Protein AF-A0A806JGP1-F1 (afdb_monomer_lite)

Organism: NCBI:txid1322346

Secondary structure (DSSP, 8-state):
-BSSHHHHHT-SS---BPPHHHHHHH-GGGGTT-TTS-SEEEEE--TT--SS-HHHHHHHHHHHHHTT-EEEEE--TT--S--SS-HHHHHHHHHHHH-

pLDDT: mean 96.77, std 3.33, range [73.62, 98.75]

Structure (mmCIF, N/CA/C/O backbone):
data_AF-A0A806JGP1-F1
#
_entry.id   AF-A0A806JGP1-F1
#
loop_
_atom_site.group_PDB
_atom_site.id
_atom_site.type_symbol
_atom_site.label_atom_id
_atom_site.label_alt_id
_atom_site.label_comp_id
_atom_site.label_asym_id
_atom_site.label_entity_id
_atom_site.label_seq_id
_atom_site.pdbx_PDB_ins_code
_atom_site.Cartn_x
_atom_site.Cartn_y
_atom_site.Cartn_z
_atom_site.occupancy
_atom_site.B_iso_or_equiv
_atom_site.auth_seq_id
_atom_site.auth_comp_id
_atom_site.auth_asym_id
_atom_site.auth_atom_id
_atom_site.pdbx_PDB_model_num
ATOM 1 N N . MET A 1 1 ? 9.977 9.811 -21.554 1.00 84.50 1 MET A N 1
ATOM 2 C CA . MET A 1 1 ? 10.369 10.378 -20.246 1.00 84.50 1 MET A CA 1
ATOM 3 C C . MET A 1 1 ? 10.538 9.216 -19.288 1.00 84.50 1 MET A C 1
ATOM 5 O O . MET A 1 1 ? 9.695 8.328 -19.320 1.00 84.50 1 MET A O 1
ATOM 9 N N . SER A 1 2 ? 11.604 9.199 -18.497 1.00 93.88 2 SER A N 1
ATOM 10 C CA . SER A 1 2 ? 11.902 8.136 -17.525 1.00 93.88 2 SER A CA 1
ATOM 11 C C . SER A 1 2 ? 11.764 8.679 -16.104 1.00 93.88 2 SER A C 1
ATOM 13 O O . SER A 1 2 ? 12.048 9.849 -15.877 1.00 93.88 2 SER A O 1
ATOM 15 N N . TYR A 1 3 ? 11.343 7.849 -15.150 1.00 94.12 3 TYR A N 1
ATOM 16 C CA . TYR A 1 3 ? 11.235 8.210 -13.723 1.00 94.12 3 TYR A CA 1
ATOM 17 C C . TYR A 1 3 ? 12.254 7.473 -12.835 1.00 94.12 3 TYR A C 1
ATOM 19 O O . TYR A 1 3 ? 12.319 7.702 -11.632 1.00 94.12 3 TYR A O 1
ATOM 27 N N . GLY A 1 4 ? 13.061 6.584 -13.424 1.00 93.88 4 GLY A N 1
ATOM 28 C CA . GLY A 1 4 ? 14.159 5.888 -12.759 1.00 93.88 4 GLY A CA 1
ATOM 29 C C . GLY A 1 4 ? 15.449 6.025 -13.560 1.00 93.88 4 GLY A C 1
ATOM 30 O O . GLY A 1 4 ? 15.429 5.942 -14.790 1.00 93.88 4 GLY A O 1
ATOM 31 N N . ILE A 1 5 ? 16.570 6.211 -12.857 1.00 95.00 5 ILE A N 1
ATOM 32 C CA . ILE A 1 5 ? 17.897 6.431 -13.460 1.00 95.00 5 ILE A CA 1
ATOM 33 C C . ILE A 1 5 ? 18.284 5.257 -14.363 1.00 95.00 5 ILE A C 1
ATOM 35 O O . ILE A 1 5 ? 18.661 5.472 -15.508 1.00 95.00 5 ILE A O 1
ATOM 39 N N . TYR A 1 6 ? 18.054 4.024 -13.906 1.00 96.06 6 TYR A N 1
ATOM 40 C CA . TYR A 1 6 ? 18.342 2.820 -14.687 1.00 96.06 6 TYR A CA 1
ATOM 41 C C . TYR A 1 6 ? 17.651 2.810 -16.062 1.00 96.06 6 TYR A C 1
ATOM 43 O O . TYR A 1 6 ? 18.264 2.478 -17.075 1.00 96.06 6 TYR A O 1
ATOM 51 N N . ALA A 1 7 ? 16.371 3.193 -16.112 1.00 94.94 7 ALA A N 1
ATOM 52 C CA . ALA A 1 7 ? 15.615 3.242 -17.361 1.00 94.94 7 ALA A CA 1
ATOM 53 C C . ALA A 1 7 ? 16.044 4.417 -18.253 1.00 94.94 7 ALA A C 1
ATOM 55 O O . ALA A 1 7 ? 15.987 4.306 -19.473 1.00 94.94 7 ALA A O 1
ATOM 56 N N . LEU A 1 8 ? 16.471 5.542 -17.667 1.00 95.25 8 LEU A N 1
ATOM 57 C CA . LEU A 1 8 ? 17.020 6.669 -18.422 1.00 95.25 8 LEU A CA 1
ATOM 58 C C . LEU A 1 8 ? 18.346 6.296 -19.096 1.00 95.25 8 LEU A C 1
ATOM 60 O O . LEU A 1 8 ? 18.489 6.500 -20.297 1.00 95.25 8 LEU A O 1
ATOM 64 N N . GLU A 1 9 ? 19.278 5.712 -18.341 1.00 95.62 9 GLU A N 1
ATOM 65 C CA . GLU A 1 9 ? 20.605 5.306 -18.829 1.00 95.62 9 GLU A CA 1
ATOM 66 C C . GLU A 1 9 ? 20.533 4.259 -19.946 1.00 95.62 9 GLU A C 1
ATOM 68 O O . GLU A 1 9 ? 21.416 4.197 -20.798 1.00 95.62 9 GLU A O 1
ATOM 73 N N . ARG A 1 10 ? 19.474 3.440 -19.958 1.00 95.62 10 ARG A N 1
ATOM 74 C CA . ARG A 1 10 ? 19.261 2.364 -20.939 1.00 95.62 10 ARG A CA 1
ATOM 75 C C . ARG A 1 10 ? 18.156 2.659 -21.952 1.00 95.62 10 ARG A C 1
ATOM 77 O O . ARG A 1 10 ? 17.716 1.751 -22.655 1.00 95.62 10 ARG A O 1
ATOM 84 N N . SER A 1 11 ? 17.684 3.902 -22.022 1.00 94.69 11 SER A N 1
ATOM 85 C CA . SER A 1 11 ? 16.601 4.272 -22.931 1.00 94.69 11 SER A CA 1
ATOM 86 C C . SER A 1 11 ? 1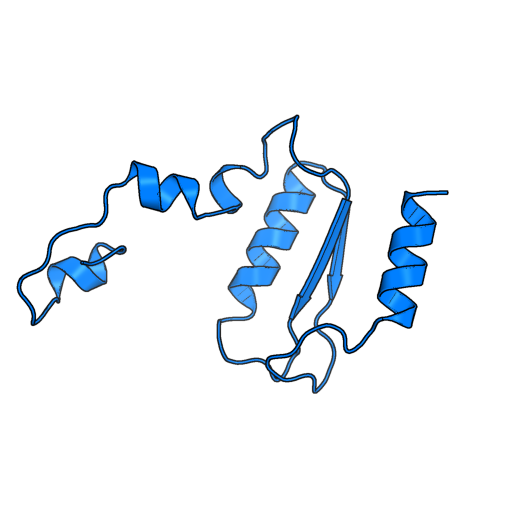7.033 4.113 -24.390 1.00 94.69 11 SER A C 1
ATOM 88 O O . SER A 1 11 ? 18.036 4.677 -24.820 1.00 94.69 11 SER A O 1
ATOM 90 N N . THR A 1 12 ? 16.235 3.397 -25.182 1.00 95.19 12 THR A N 1
ATOM 91 C CA . THR A 1 12 ? 16.400 3.304 -26.644 1.00 95.19 12 THR A CA 1
ATOM 92 C C . THR A 1 12 ? 15.721 4.458 -27.389 1.00 95.19 12 THR A C 1
ATOM 94 O O . THR A 1 12 ? 15.918 4.627 -28.590 1.00 95.19 12 THR A O 1
ATOM 97 N N . ALA A 1 13 ? 14.936 5.276 -26.682 1.00 93.62 13 ALA A N 1
ATOM 98 C CA . ALA A 1 13 ? 14.274 6.464 -27.206 1.00 93.62 13 ALA A CA 1
ATOM 99 C C . ALA A 1 13 ? 14.925 7.750 -26.673 1.00 93.62 13 ALA A C 1
ATOM 101 O O . ALA A 1 13 ? 15.455 7.786 -25.559 1.00 93.62 13 ALA A O 1
ATOM 102 N N . LYS A 1 14 ? 14.827 8.843 -27.441 1.00 86.19 14 LYS A N 1
ATOM 103 C CA . LYS A 1 14 ? 15.235 10.179 -26.981 1.00 86.19 14 LYS A CA 1
ATOM 104 C C . LYS A 1 14 ? 14.200 10.711 -25.988 1.00 86.19 14 LYS A C 1
ATOM 106 O O . LYS A 1 14 ? 13.124 11.151 -26.382 1.00 86.19 14 LYS A O 1
ATOM 111 N N . GLY A 1 15 ? 14.521 10.657 -24.700 1.00 88.56 15 GLY A N 1
ATOM 112 C CA . GLY A 1 15 ? 13.680 11.174 -23.623 1.00 88.56 15 GLY A CA 1
ATOM 113 C C . GLY A 1 15 ? 14.511 11.640 -22.431 1.00 88.56 15 GLY A C 1
ATOM 114 O O . GLY A 1 15 ? 15.643 11.204 -22.257 1.00 88.56 15 GLY A O 1
ATOM 115 N N . GLY A 1 16 ? 13.945 12.541 -21.626 1.00 94.81 16 GLY A N 1
ATOM 116 C CA . GLY A 1 16 ? 14.572 13.048 -20.402 1.00 94.81 16 GLY A CA 1
ATOM 117 C C . GLY A 1 16 ? 14.050 12.387 -19.125 1.00 94.81 16 GLY A C 1
ATOM 118 O O . GLY A 1 16 ? 13.111 11.581 -19.161 1.00 94.81 16 GLY A O 1
ATOM 119 N N . MET A 1 17 ? 14.657 12.762 -17.997 1.00 96.38 17 MET A N 1
ATOM 120 C CA . MET A 1 17 ? 14.158 12.452 -16.656 1.00 96.38 17 MET A CA 1
ATOM 121 C C . MET A 1 17 ? 12.914 13.295 -16.354 1.00 96.38 17 MET A C 1
ATOM 123 O O . MET A 1 17 ? 12.876 14.480 -16.682 1.00 96.38 17 MET A O 1
ATOM 127 N N . VAL A 1 18 ? 11.909 12.695 -15.718 1.00 96.50 18 VAL A N 1
ATOM 128 C CA . VAL A 1 18 ? 10.791 13.440 -15.123 1.00 96.50 18 VAL A CA 1
ATOM 129 C C . VAL A 1 18 ? 11.330 14.347 -14.013 1.00 96.50 18 VAL A C 1
ATOM 131 O O . VAL A 1 18 ? 12.238 13.961 -13.281 1.00 96.50 18 VAL A O 1
ATOM 134 N N . ASP A 1 19 ? 10.761 15.542 -13.863 1.00 96.75 19 ASP A N 1
ATOM 135 C CA . ASP A 1 19 ? 11.124 16.451 -12.777 1.00 96.75 19 ASP A CA 1
ATOM 136 C C . ASP A 1 19 ? 11.043 15.750 -11.401 1.00 96.75 19 ASP A C 1
ATOM 138 O O . ASP A 1 19 ? 10.048 15.099 -11.063 1.00 96.75 19 ASP A O 1
ATOM 142 N N . ALA A 1 20 ? 12.104 15.878 -10.600 1.00 96.19 20 ALA A N 1
ATOM 143 C CA . ALA A 1 20 ? 12.218 15.200 -9.312 1.00 96.19 20 ALA A CA 1
ATOM 144 C C . ALA A 1 20 ? 11.132 15.627 -8.308 1.00 96.19 20 ALA A C 1
ATOM 146 O O . ALA A 1 20 ? 10.716 14.823 -7.471 1.00 96.19 20 ALA A O 1
ATOM 147 N N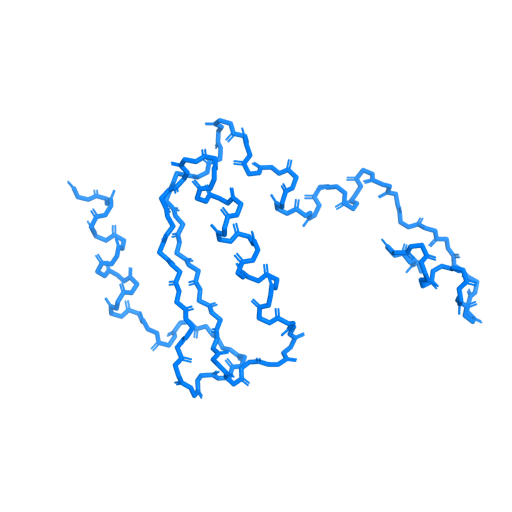 . HIS A 1 21 ? 10.639 16.865 -8.396 1.00 97.56 21 HIS A N 1
ATOM 148 C CA . HIS A 1 21 ? 9.515 17.345 -7.601 1.00 97.56 21 HIS A CA 1
ATOM 149 C C . HIS A 1 21 ? 8.236 16.567 -7.929 1.00 97.56 21 HIS A C 1
ATOM 151 O O . HIS A 1 21 ? 7.530 16.156 -7.010 1.00 97.56 21 HIS A O 1
ATOM 157 N N . ILE A 1 22 ? 7.974 16.280 -9.209 1.00 97.38 22 ILE A N 1
ATOM 158 C CA . ILE A 1 22 ? 6.813 15.481 -9.634 1.00 97.38 22 ILE A CA 1
ATOM 159 C C . ILE A 1 22 ? 6.925 14.045 -9.111 1.00 97.38 22 ILE A C 1
ATOM 161 O O . ILE A 1 22 ? 5.977 13.542 -8.509 1.00 97.38 22 ILE A O 1
ATOM 165 N N . ILE A 1 23 ? 8.091 13.404 -9.261 1.00 96.62 23 ILE A N 1
ATOM 166 C CA . ILE A 1 23 ? 8.326 12.045 -8.734 1.00 96.62 23 ILE A CA 1
ATOM 167 C C . ILE A 1 23 ? 8.089 12.010 -7.219 1.00 96.62 23 ILE A C 1
ATOM 169 O O . ILE A 1 23 ? 7.439 11.096 -6.707 1.00 96.62 23 ILE A O 1
ATOM 173 N N . LYS A 1 24 ? 8.583 13.024 -6.497 1.00 97.12 24 LYS A N 1
ATOM 174 C CA . LYS A 1 24 ? 8.374 13.144 -5.055 1.00 97.12 24 LYS A CA 1
ATOM 175 C C . LYS A 1 24 ? 6.888 13.258 -4.714 1.00 97.12 24 LYS A C 1
ATOM 177 O O . LYS A 1 24 ? 6.434 12.503 -3.857 1.00 97.12 24 LYS A O 1
ATOM 182 N N . MET A 1 25 ? 6.156 14.147 -5.391 1.00 97.06 25 MET A N 1
ATOM 183 C CA . MET A 1 25 ? 4.725 14.392 -5.161 1.00 97.06 25 MET A CA 1
ATOM 184 C C . MET A 1 25 ? 3.856 13.152 -5.364 1.00 97.06 25 MET A C 1
ATOM 186 O O . MET A 1 25 ? 2.899 12.960 -4.621 1.00 97.06 25 MET A O 1
ATOM 190 N N . MET A 1 26 ? 4.183 12.302 -6.338 1.00 96.38 26 MET A N 1
ATOM 191 C CA . MET A 1 26 ? 3.362 11.134 -6.674 1.00 96.38 26 MET A CA 1
ATOM 192 C C . MET A 1 26 ? 3.595 9.917 -5.769 1.00 96.38 26 MET A C 1
ATOM 194 O O . MET A 1 26 ? 2.828 8.960 -5.827 1.00 96.38 26 MET A O 1
ATOM 198 N N . ASN A 1 27 ? 4.641 9.920 -4.940 1.00 97.00 27 ASN A N 1
ATOM 199 C CA . ASN A 1 27 ? 4.978 8.778 -4.098 1.00 97.00 27 ASN A CA 1
ATOM 200 C C . ASN A 1 27 ? 4.561 9.013 -2.638 1.00 97.00 27 ASN A C 1
ATOM 202 O O . ASN A 1 27 ? 5.203 9.776 -1.912 1.00 97.00 27 ASN A O 1
ATOM 206 N N . ALA A 1 28 ? 3.529 8.287 -2.192 1.00 96.25 28 ALA A N 1
ATOM 207 C CA . ALA A 1 28 ? 2.994 8.348 -0.830 1.00 96.25 28 ALA A CA 1
ATOM 208 C C . ALA A 1 28 ? 4.051 8.102 0.263 1.00 96.25 28 ALA A C 1
ATOM 210 O O . ALA A 1 28 ? 3.962 8.691 1.340 1.00 96.25 28 ALA A O 1
ATOM 211 N N . MET A 1 29 ? 5.095 7.310 -0.022 1.00 97.44 29 MET A N 1
ATOM 212 C CA . MET A 1 29 ? 6.184 7.029 0.927 1.00 97.44 29 MET A CA 1
ATOM 213 C C . MET A 1 29 ? 6.890 8.301 1.417 1.00 97.44 29 MET A C 1
ATOM 215 O O . MET A 1 29 ? 7.384 8.327 2.541 1.00 97.44 29 MET A O 1
ATOM 219 N N . ASN A 1 30 ? 6.908 9.370 0.613 1.00 97.69 30 ASN A N 1
ATOM 220 C CA . ASN A 1 30 ? 7.530 10.648 0.977 1.00 97.69 30 ASN A CA 1
ATOM 221 C C . ASN A 1 30 ? 6.735 11.456 2.012 1.00 97.69 30 ASN A C 1
ATOM 223 O O . ASN A 1 30 ? 7.238 12.465 2.505 1.00 97.69 30 ASN A O 1
ATOM 227 N N . TYR A 1 31 ? 5.497 11.056 2.307 1.00 97.44 31 TYR A N 1
ATOM 228 C CA . TYR A 1 31 ? 4.546 11.850 3.089 1.00 97.44 31 TYR A CA 1
ATOM 229 C C . TYR A 1 31 ? 3.973 11.105 4.296 1.00 97.44 31 TYR A C 1
ATOM 231 O O . TYR A 1 31 ? 3.131 11.654 5.000 1.00 97.44 31 TYR A O 1
ATOM 239 N N . VAL A 1 32 ? 4.441 9.887 4.569 1.00 97.25 32 VAL A N 1
ATOM 240 C CA . VAL A 1 32 ? 3.984 9.054 5.696 1.00 97.25 32 VAL A CA 1
ATOM 241 C C . VAL A 1 32 ? 4.155 9.735 7.062 1.00 97.25 32 VAL A C 1
ATOM 243 O O . VAL A 1 32 ? 3.330 9.539 7.944 1.00 97.25 32 VAL A O 1
ATOM 246 N N . GLU A 1 33 ? 5.169 10.591 7.219 1.00 96.31 33 GLU A N 1
ATOM 247 C CA . GLU A 1 33 ? 5.452 11.345 8.454 1.00 96.31 33 GLU A CA 1
ATOM 248 C C . GLU A 1 33 ? 4.704 12.691 8.535 1.00 96.31 33 GLU A C 1
ATOM 250 O O . GLU A 1 33 ? 4.885 13.450 9.485 1.00 96.31 33 GLU A O 1
ATOM 255 N N . ASN A 1 34 ? 3.862 13.028 7.551 1.00 96.38 34 ASN A N 1
ATOM 256 C CA . ASN A 1 34 ? 3.102 14.276 7.576 1.00 96.38 34 ASN A CA 1
ATOM 257 C C . ASN A 1 34 ? 2.076 14.250 8.731 1.00 96.38 34 ASN A C 1
ATOM 259 O O . ASN A 1 34 ? 1.162 13.421 8.708 1.00 96.38 34 ASN A O 1
ATOM 263 N N . PRO A 1 35 ? 2.137 15.187 9.697 1.00 93.62 35 PRO A N 1
ATOM 264 C CA . PRO A 1 35 ? 1.220 15.206 10.839 1.00 93.62 35 PRO A CA 1
ATOM 265 C C . PRO A 1 35 ? -0.238 15.483 10.446 1.00 93.62 35 PRO A C 1
ATOM 267 O O . PRO A 1 35 ? -1.139 15.240 11.238 1.00 93.62 35 PRO A O 1
ATOM 270 N N . LYS A 1 36 ? -0.483 15.987 9.229 1.00 95.50 36 LYS A N 1
ATOM 271 C CA . LYS A 1 36 ? -1.828 16.206 8.674 1.00 95.50 36 LYS A CA 1
ATOM 272 C C . LYS A 1 36 ? -2.334 15.037 7.817 1.00 95.50 36 LYS A C 1
ATOM 274 O O . LYS A 1 36 ? -3.420 15.142 7.255 1.00 95.50 36 LYS A O 1
ATOM 279 N N . ALA A 1 37 ? -1.547 13.974 7.639 1.00 94.69 37 ALA A N 1
ATOM 280 C CA . ALA A 1 37 ? -1.978 12.795 6.891 1.00 94.69 37 ALA A CA 1
ATOM 281 C C . ALA A 1 37 ? -2.979 11.952 7.694 1.00 94.69 37 ALA A C 1
ATOM 283 O O . ALA A 1 37 ? -3.022 12.030 8.922 1.00 94.69 37 ALA A O 1
ATOM 284 N N . ALA A 1 38 ? -3.741 11.115 6.983 1.00 96.31 38 ALA A N 1
ATOM 285 C CA . ALA A 1 38 ? -4.695 10.187 7.580 1.00 96.31 38 ALA A CA 1
ATOM 286 C C . ALA A 1 38 ? -4.049 9.336 8.686 1.00 96.31 38 ALA A C 1
ATOM 288 O O . ALA A 1 38 ? -2.896 8.910 8.563 1.00 96.31 38 ALA A O 1
ATOM 289 N N . GLU A 1 39 ? -4.803 9.104 9.759 1.00 97.12 39 GLU A N 1
ATOM 290 C CA . GLU A 1 39 ? -4.343 8.329 10.913 1.00 97.12 39 GLU A CA 1
ATOM 291 C C . GLU A 1 39 ? -4.617 6.829 10.757 1.00 97.12 39 GLU A C 1
ATOM 293 O O . GLU A 1 39 ? -3.773 6.003 11.098 1.00 97.12 39 GLU A O 1
ATOM 298 N N . HIS A 1 40 ? -5.763 6.487 10.164 1.00 98.25 40 HIS A N 1
ATOM 299 C CA . HIS A 1 40 ? -6.213 5.115 9.959 1.00 98.25 40 HIS A CA 1
ATOM 300 C C . HIS A 1 40 ? -6.080 4.720 8.486 1.00 98.25 40 HIS A C 1
ATOM 302 O O . HIS A 1 40 ? -6.540 5.439 7.597 1.00 98.25 40 HIS A O 1
ATOM 308 N N . TRP A 1 41 ? -5.469 3.566 8.231 1.00 98.50 41 TRP A N 1
ATOM 309 C CA . TRP A 1 41 ? -5.198 3.031 6.901 1.00 98.50 41 TRP A CA 1
ATOM 310 C C . TRP A 1 41 ? -5.699 1.593 6.806 1.00 98.50 41 TRP A C 1
ATOM 312 O O . TRP A 1 41 ? -5.389 0.772 7.665 1.00 98.50 41 TRP A O 1
ATOM 322 N N . ARG A 1 42 ? -6.415 1.269 5.728 1.00 98.69 42 ARG A N 1
ATOM 323 C CA . ARG A 1 42 ? -6.779 -0.104 5.365 1.00 98.69 42 ARG A CA 1
ATOM 324 C C . ARG A 1 42 ? -6.211 -0.410 3.990 1.00 98.69 42 ARG A C 1
ATOM 326 O O . ARG A 1 42 ? -6.523 0.285 3.028 1.00 98.69 42 ARG A O 1
ATOM 333 N N . ILE A 1 43 ? -5.358 -1.423 3.895 1.00 98.69 43 ILE A N 1
ATOM 334 C CA . ILE A 1 43 ? -4.641 -1.776 2.666 1.00 98.69 43 ILE A CA 1
ATOM 335 C C . ILE A 1 43 ? -4.869 -3.261 2.371 1.00 98.69 43 ILE A C 1
ATOM 337 O O . ILE A 1 43 ? -4.745 -4.117 3.254 1.00 98.69 43 ILE A O 1
ATOM 341 N N . ARG A 1 44 ? -5.203 -3.571 1.116 1.00 98.69 44 ARG A N 1
ATOM 342 C CA . ARG A 1 44 ? -5.388 -4.934 0.610 1.00 98.69 44 ARG A CA 1
ATOM 343 C C . ARG A 1 44 ? -4.645 -5.105 -0.709 1.00 98.69 44 ARG A C 1
ATOM 345 O O . ARG A 1 44 ? -4.744 -4.242 -1.573 1.00 98.69 44 ARG A O 1
ATOM 352 N N . VAL A 1 45 ? -3.941 -6.223 -0.862 1.00 98.44 45 VAL A N 1
ATOM 353 C CA . VAL A 1 45 ? -3.394 -6.695 -2.146 1.00 98.44 45 VAL A CA 1
ATOM 354 C C . VAL A 1 45 ? -3.594 -8.201 -2.205 1.00 98.44 45 VAL A C 1
ATOM 356 O O . VAL A 1 45 ? -3.131 -8.918 -1.320 1.00 98.44 45 VAL A O 1
ATOM 359 N N . GLY A 1 46 ? -4.332 -8.686 -3.200 1.00 98.56 46 GLY A N 1
ATOM 360 C CA . GLY A 1 46 ? -4.663 -10.103 -3.305 1.00 98.56 46 GLY A CA 1
ATOM 361 C C . GLY A 1 46 ? -3.427 -10.978 -3.524 1.00 98.56 46 GLY A C 1
ATOM 362 O O . GLY A 1 46 ? -2.467 -10.571 -4.175 1.00 98.56 46 GLY A O 1
ATOM 363 N N . THR A 1 47 ? -3.417 -12.209 -3.006 1.00 98.50 47 THR A N 1
ATOM 364 C CA . THR A 1 47 ? -2.251 -13.097 -3.189 1.00 98.50 47 THR A CA 1
ATOM 365 C C . THR A 1 47 ? -2.051 -13.528 -4.643 1.00 98.50 47 THR A C 1
ATOM 367 O O . THR A 1 47 ? -0.956 -13.962 -4.989 1.00 98.50 47 THR A O 1
ATOM 370 N N . SER A 1 48 ? -3.079 -13.397 -5.489 1.00 98.50 48 SER A N 1
ATOM 371 C CA . SER A 1 48 ? -3.016 -13.656 -6.933 1.00 98.50 48 SER A CA 1
ATOM 372 C C . SER A 1 48 ? -2.883 -12.380 -7.778 1.00 98.50 48 SER A C 1
ATOM 374 O O . SER A 1 48 ? -2.847 -12.478 -9.006 1.00 98.50 48 SER A O 1
ATOM 376 N N . ASP A 1 49 ? -2.806 -11.199 -7.154 1.00 98.56 49 ASP A N 1
ATOM 377 C CA . ASP A 1 49 ? -2.455 -9.948 -7.832 1.00 98.56 49 ASP A CA 1
ATOM 378 C C . ASP A 1 49 ? -0.960 -9.968 -8.177 1.00 98.56 49 ASP A C 1
ATOM 380 O O . ASP A 1 49 ? -0.118 -10.235 -7.323 1.00 98.56 49 ASP A O 1
ATOM 384 N N . ARG A 1 50 ? -0.630 -9.731 -9.446 1.00 97.88 50 ARG A N 1
ATOM 385 C CA . ARG A 1 50 ? 0.743 -9.729 -9.973 1.00 97.88 50 ARG A CA 1
ATOM 386 C C . ARG A 1 50 ? 1.052 -8.477 -10.788 1.00 97.88 50 ARG A C 1
ATOM 388 O O . ARG A 1 50 ? 2.046 -8.457 -11.514 1.00 97.88 50 ARG A O 1
ATOM 395 N N . ASP A 1 51 ? 0.217 -7.450 -10.674 1.00 98.50 51 ASP A N 1
ATOM 396 C CA . ASP A 1 51 ? 0.378 -6.185 -11.392 1.00 98.50 51 ASP A CA 1
ATOM 397 C C . ASP A 1 51 ? 1.525 -5.360 -10.788 1.00 98.50 51 ASP A C 1
ATOM 399 O O . ASP A 1 51 ? 2.153 -4.541 -11.460 1.00 98.50 51 ASP A O 1
ATOM 403 N N . THR A 1 52 ? 1.869 -5.634 -9.527 1.00 97.69 52 THR A N 1
ATOM 404 C CA . THR A 1 52 ? 3.101 -5.183 -8.880 1.00 97.69 52 THR A CA 1
ATOM 405 C C . THR A 1 52 ? 3.605 -6.221 -7.875 1.00 97.69 52 THR A C 1
ATOM 407 O O . THR A 1 52 ? 2.928 -7.200 -7.571 1.00 97.69 52 THR A O 1
ATOM 410 N N . SER A 1 53 ? 4.811 -6.022 -7.341 1.00 98.12 53 SER A N 1
ATOM 411 C CA . SER A 1 53 ? 5.332 -6.867 -6.262 1.00 98.12 53 SER A CA 1
ATOM 412 C C . SER A 1 53 ? 4.560 -6.628 -4.962 1.00 98.12 53 SER A C 1
ATOM 414 O O . SER A 1 53 ? 4.414 -5.479 -4.540 1.00 98.12 53 SER A O 1
ATOM 416 N N . HIS A 1 54 ? 4.184 -7.698 -4.255 1.00 97.31 54 HIS A N 1
ATOM 417 C CA . HIS A 1 54 ? 3.583 -7.656 -2.907 1.00 97.31 54 HIS A CA 1
ATOM 418 C C . HIS A 1 54 ? 4.432 -6.861 -1.908 1.00 97.31 54 HIS A C 1
ATOM 420 O O . HIS A 1 54 ? 3.919 -6.336 -0.920 1.00 97.31 54 HIS A O 1
ATOM 426 N N . ALA A 1 55 ? 5.737 -6.735 -2.169 1.00 98.38 55 ALA A N 1
ATOM 427 C CA . ALA A 1 55 ? 6.628 -5.911 -1.367 1.00 98.38 55 ALA A CA 1
ATOM 428 C C . ALA A 1 55 ? 6.230 -4.426 -1.378 1.00 98.38 55 ALA A C 1
ATOM 430 O O . ALA A 1 55 ? 6.451 -3.747 -0.383 1.00 98.38 55 ALA A O 1
ATOM 431 N N . ILE A 1 56 ? 5.633 -3.907 -2.455 1.00 98.50 56 ILE A N 1
ATOM 432 C CA . ILE A 1 56 ? 5.281 -2.483 -2.564 1.00 98.50 56 ILE A CA 1
ATOM 433 C C . ILE A 1 56 ? 4.238 -2.090 -1.513 1.00 98.50 56 ILE A C 1
ATOM 435 O O . ILE A 1 56 ? 4.453 -1.138 -0.761 1.00 98.50 56 ILE A O 1
ATOM 439 N N . SER A 1 57 ? 3.141 -2.841 -1.407 1.00 98.12 57 SER A N 1
ATOM 440 C CA . SER A 1 57 ? 2.106 -2.584 -0.401 1.00 98.12 57 SER A CA 1
ATOM 441 C C . SER A 1 57 ? 2.583 -2.907 1.012 1.00 98.12 57 SER A C 1
ATOM 443 O O . SER A 1 57 ? 2.291 -2.153 1.941 1.00 98.12 57 SER A O 1
ATOM 445 N N . ALA A 1 58 ? 3.360 -3.983 1.177 1.00 98.56 58 ALA A N 1
ATOM 446 C CA . ALA A 1 58 ? 3.917 -4.364 2.470 1.00 98.56 58 ALA A CA 1
ATOM 447 C C . ALA A 1 58 ? 4.873 -3.292 3.017 1.00 98.56 58 ALA A C 1
ATOM 449 O O . ALA A 1 58 ? 4.776 -2.925 4.185 1.00 98.56 58 ALA A O 1
ATOM 450 N N . LEU A 1 59 ? 5.760 -2.738 2.182 1.00 98.75 59 LEU A N 1
ATOM 451 C CA . LEU A 1 59 ? 6.683 -1.669 2.578 1.00 98.75 59 LEU A CA 1
ATOM 452 C C . LEU A 1 59 ? 5.942 -0.395 2.995 1.00 98.75 59 LEU A C 1
ATOM 454 O O . LEU A 1 59 ? 6.327 0.222 3.989 1.00 98.75 59 LEU A O 1
ATOM 458 N N . LEU A 1 60 ? 4.872 -0.022 2.286 1.00 98.69 60 LEU A N 1
ATOM 459 C CA . LEU A 1 60 ? 4.029 1.109 2.681 1.00 98.69 60 LEU A CA 1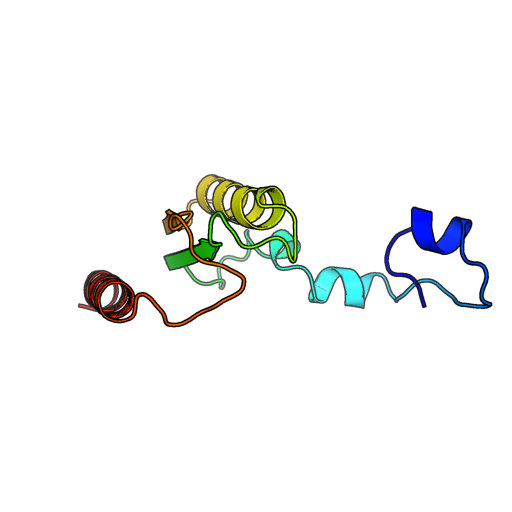
ATOM 460 C C . LEU A 1 60 ? 3.372 0.860 4.043 1.00 98.69 60 LEU A C 1
ATOM 462 O O . LEU A 1 60 ? 3.471 1.709 4.929 1.00 98.69 60 LEU A O 1
ATOM 466 N N . ALA A 1 61 ? 2.768 -0.313 4.240 1.00 98.69 61 ALA A N 1
ATOM 467 C CA . ALA A 1 61 ? 2.139 -0.685 5.505 1.00 98.69 61 ALA A CA 1
ATOM 468 C C . ALA A 1 61 ? 3.142 -0.703 6.672 1.00 98.69 61 ALA A C 1
ATOM 470 O O . ALA A 1 61 ? 2.848 -0.193 7.753 1.00 98.69 61 ALA A O 1
ATOM 471 N N . ILE A 1 62 ? 4.347 -1.241 6.458 1.00 98.62 62 ILE A N 1
ATOM 472 C CA . ILE A 1 62 ? 5.421 -1.253 7.460 1.00 98.62 62 ILE A CA 1
ATOM 473 C C . ILE A 1 62 ? 5.838 0.175 7.806 1.00 98.62 62 ILE A C 1
ATOM 475 O O . ILE A 1 62 ? 5.885 0.529 8.982 1.00 98.62 62 ILE A O 1
ATOM 479 N N . LYS A 1 63 ? 6.114 1.017 6.803 1.00 98.44 63 LYS A N 1
ATOM 480 C CA . LYS A 1 63 ? 6.570 2.389 7.045 1.00 98.44 63 LYS A CA 1
ATOM 481 C C . LYS A 1 63 ? 5.505 3.217 7.768 1.00 98.44 63 LYS A C 1
ATOM 483 O O . LYS A 1 63 ? 5.872 3.957 8.672 1.00 98.44 63 LYS A O 1
ATOM 488 N N . LEU A 1 64 ? 4.224 3.062 7.421 1.00 98.62 64 LEU A N 1
ATOM 489 C CA . LEU A 1 64 ? 3.100 3.685 8.130 1.00 98.62 64 LEU A CA 1
ATOM 490 C C . LEU A 1 64 ? 3.044 3.250 9.607 1.00 98.62 64 LEU A C 1
ATOM 492 O O . LEU A 1 64 ? 2.985 4.108 10.485 1.00 98.62 64 LEU A O 1
ATOM 496 N N . ASN A 1 65 ? 3.158 1.948 9.896 1.00 98.12 65 ASN A N 1
ATOM 497 C CA . ASN A 1 65 ? 3.223 1.447 11.277 1.00 98.12 65 ASN A CA 1
ATOM 498 C C . ASN A 1 65 ? 4.422 2.021 12.052 1.00 98.12 65 ASN A C 1
ATOM 500 O O . ASN A 1 65 ? 4.281 2.431 13.201 1.00 98.12 65 ASN A O 1
ATOM 504 N N . MET A 1 66 ? 5.606 2.091 11.430 1.00 98.19 66 MET A N 1
ATOM 505 C CA . MET A 1 66 ? 6.818 2.629 12.069 1.00 98.19 66 MET A CA 1
ATOM 506 C C . MET A 1 66 ? 6.677 4.091 12.502 1.00 98.19 66 MET A C 1
ATOM 508 O O . MET A 1 66 ? 7.358 4.514 13.432 1.00 98.19 66 MET A O 1
ATOM 512 N N . VAL A 1 67 ? 5.827 4.865 11.825 1.00 97.69 67 VAL A N 1
ATOM 513 C CA . VAL A 1 67 ? 5.578 6.280 12.145 1.00 97.69 67 VAL A CA 1
ATOM 514 C C . VAL A 1 67 ? 4.317 6.473 12.998 1.00 97.69 67 VAL A C 1
ATOM 516 O O . VAL A 1 67 ? 3.826 7.590 13.129 1.00 97.69 67 VAL A O 1
ATOM 519 N N . GLY A 1 68 ? 3.799 5.389 13.585 1.00 97.56 68 GLY A N 1
ATOM 520 C CA . GLY A 1 68 ? 2.708 5.411 14.559 1.00 97.56 68 GLY A CA 1
ATOM 521 C C . GLY A 1 68 ? 1.297 5.395 13.974 1.00 97.56 68 GLY A C 1
ATOM 522 O O . GLY A 1 68 ? 0.351 5.494 14.746 1.00 97.56 68 GLY A O 1
ATOM 523 N N . LYS A 1 69 ? 1.136 5.249 12.651 1.00 98.19 69 LYS A N 1
ATOM 524 C CA . LYS A 1 69 ? -0.189 5.175 12.017 1.00 98.19 69 LYS A CA 1
ATOM 525 C C . LYS A 1 69 ? -0.860 3.836 12.292 1.00 98.19 69 LYS A C 1
ATOM 527 O O . LYS A 1 69 ? -0.191 2.807 12.388 1.00 98.19 69 LYS A O 1
ATOM 532 N N . GLN A 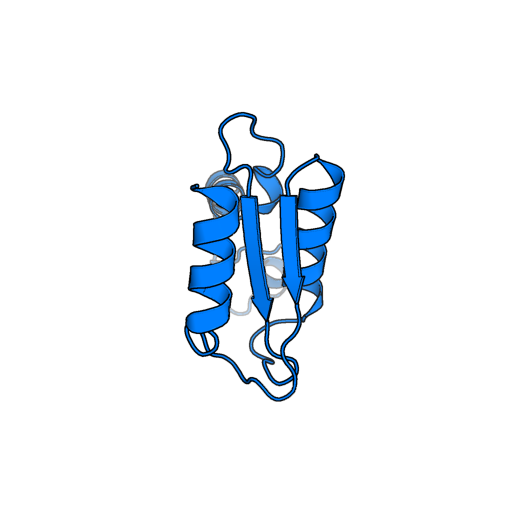1 70 ? -2.189 3.835 12.346 1.00 98.19 70 GLN A N 1
ATOM 533 C CA . GLN A 1 70 ? -2.982 2.620 12.518 1.00 98.19 70 GLN A CA 1
ATOM 534 C C . GLN A 1 70 ? -3.214 1.959 11.161 1.00 98.19 70 GLN A C 1
ATOM 536 O O . GLN A 1 70 ? -3.881 2.534 10.300 1.00 98.19 70 GLN A O 1
ATOM 541 N N . VAL A 1 71 ? -2.670 0.757 10.957 1.00 98.56 71 VAL A N 1
ATOM 542 C CA . VAL A 1 71 ? -2.713 0.077 9.655 1.00 98.56 71 VAL A CA 1
ATOM 543 C C . VAL A 1 71 ? -3.361 -1.301 9.767 1.00 98.56 71 VAL A C 1
ATOM 545 O O . VAL A 1 71 ? -2.801 -2.218 10.360 1.00 98.56 71 VAL A O 1
ATOM 548 N N . ASP A 1 72 ? -4.505 -1.466 9.112 1.00 98.62 72 ASP A N 1
ATOM 549 C CA . ASP A 1 72 ? -5.119 -2.757 8.810 1.00 98.62 72 ASP A CA 1
ATOM 550 C C . ASP A 1 72 ? -4.604 -3.235 7.439 1.00 98.62 72 ASP A C 1
ATOM 552 O O . ASP A 1 72 ? -5.063 -2.786 6.384 1.00 98.62 72 ASP A O 1
ATOM 556 N N . TYR A 1 73 ? -3.613 -4.130 7.445 1.00 98.62 73 TYR A N 1
ATOM 557 C CA . TYR A 1 73 ? -3.010 -4.706 6.239 1.00 98.62 73 TYR A CA 1
ATOM 558 C C . TYR A 1 73 ? -3.327 -6.196 6.115 1.00 98.62 73 TYR A C 1
ATOM 560 O O . TYR A 1 73 ? -3.102 -6.961 7.052 1.00 98.62 73 TYR A O 1
ATOM 568 N N . ALA A 1 74 ? -3.765 -6.630 4.932 1.00 98.44 74 ALA A N 1
ATOM 569 C CA . ALA A 1 74 ? -3.945 -8.047 4.635 1.00 98.44 74 ALA A CA 1
ATOM 570 C C . ALA A 1 74 ? -3.648 -8.372 3.169 1.00 98.44 74 ALA A C 1
ATOM 572 O O . ALA A 1 74 ? -3.739 -7.512 2.289 1.00 98.44 74 ALA A O 1
ATOM 573 N N . THR A 1 75 ? -3.345 -9.649 2.919 1.00 98.38 75 THR A N 1
ATOM 574 C CA . THR A 1 75 ? -3.220 -10.206 1.566 1.00 98.38 75 THR A CA 1
ATOM 575 C C . THR A 1 75 ? -4.286 -11.282 1.337 1.00 98.38 75 THR A C 1
ATOM 577 O O . THR A 1 75 ? -4.077 -12.440 1.699 1.00 98.38 75 THR A O 1
ATOM 580 N N . PRO A 1 76 ? -5.477 -10.920 0.819 1.00 98.38 76 PRO A N 1
ATOM 581 C CA . PRO A 1 76 ? -6.579 -11.868 0.671 1.00 98.38 76 PRO A CA 1
ATOM 582 C C . PRO A 1 76 ? -6.236 -13.009 -0.288 1.00 98.38 76 PRO A C 1
ATOM 584 O O . PRO A 1 76 ? -5.749 -12.788 -1.400 1.00 98.38 76 PRO A O 1
ATOM 587 N N . TRP A 1 77 ? -6.477 -14.241 0.157 1.00 98.38 77 TRP A N 1
ATOM 588 C CA . TRP A 1 77 ? -6.113 -15.437 -0.592 1.00 98.38 77 TRP A CA 1
ATOM 589 C C . TRP A 1 77 ? -6.895 -15.553 -1.904 1.00 98.38 77 TRP A C 1
ATOM 591 O O . TRP A 1 77 ? -8.116 -15.425 -1.918 1.00 98.38 77 TRP A O 1
ATOM 601 N N . GLY A 1 78 ? -6.194 -15.835 -3.002 1.00 98.31 78 GLY A N 1
ATOM 602 C CA . GLY A 1 78 ? -6.804 -16.119 -4.304 1.00 98.31 78 GLY A CA 1
ATOM 603 C C . GLY A 1 78 ? -7.396 -14.898 -5.012 1.00 98.31 78 GLY A C 1
ATOM 604 O O . GLY A 1 78 ? -7.886 -15.027 -6.131 1.00 98.31 78 GLY A O 1
ATOM 605 N N . VAL A 1 79 ? -7.341 -13.715 -4.397 1.00 98.56 79 VAL A N 1
ATOM 606 C CA . VAL A 1 79 ? -7.848 -12.485 -5.005 1.00 98.56 79 VAL A CA 1
ATOM 607 C C . VAL A 1 79 ? -6.848 -11.987 -6.063 1.00 98.56 79 VAL A C 1
ATOM 609 O O . VAL A 1 79 ? -5.652 -11.910 -5.759 1.00 98.56 79 VAL A O 1
ATOM 612 N N . PRO A 1 80 ? -7.291 -11.701 -7.305 1.00 98.38 80 PRO A N 1
ATOM 613 C CA . PRO A 1 80 ? -6.449 -11.158 -8.372 1.00 98.38 80 PRO A CA 1
ATOM 614 C C . PRO A 1 80 ? -6.318 -9.627 -8.244 1.00 98.38 80 PRO A C 1
ATOM 616 O O . PRO A 1 80 ? -6.585 -9.066 -7.184 1.00 98.38 80 PRO A O 1
ATOM 619 N N . HIS A 1 81 ? -5.936 -8.939 -9.324 1.00 98.31 81 HIS A N 1
ATOM 620 C CA . HIS A 1 81 ? -5.979 -7.478 -9.386 1.00 98.31 81 HIS A CA 1
ATOM 621 C C . HIS A 1 81 ? -7.432 -6.971 -9.354 1.00 98.31 81 HIS A C 1
ATOM 623 O O . HIS A 1 81 ? -8.129 -6.964 -10.371 1.00 98.31 81 HIS A O 1
ATOM 629 N N . ALA A 1 82 ? -7.915 -6.628 -8.158 1.00 97.88 82 ALA A N 1
ATOM 630 C CA . ALA A 1 82 ? -9.297 -6.238 -7.895 1.00 97.88 82 ALA A CA 1
ATOM 631 C C . ALA A 1 82 ? -9.418 -5.344 -6.647 1.00 97.88 82 ALA A C 1
ATOM 633 O O . ALA A 1 82 ? -8.524 -5.305 -5.802 1.00 97.88 82 ALA A O 1
ATOM 634 N N . GLY A 1 83 ? -10.563 -4.669 -6.518 1.00 97.94 83 GLY A N 1
ATOM 635 C CA . GLY A 1 83 ? -10.989 -3.902 -5.342 1.00 97.94 83 GLY A CA 1
ATOM 636 C C . GLY A 1 83 ? -12.448 -4.209 -4.989 1.00 97.94 83 GLY A C 1
ATOM 637 O O . GLY A 1 83 ? -13.094 -4.981 -5.695 1.00 97.94 83 GLY A O 1
ATOM 638 N N . ASP A 1 84 ? -12.944 -3.633 -3.894 1.00 98.25 84 ASP A N 1
ATOM 639 C CA . ASP A 1 84 ? -14.351 -3.688 -3.448 1.00 98.25 84 ASP A CA 1
ATOM 640 C C . ASP A 1 84 ? -14.967 -5.099 -3.337 1.00 98.25 84 ASP A C 1
ATOM 642 O O . ASP A 1 84 ? -16.182 -5.273 -3.352 1.00 98.25 84 ASP A O 1
ATOM 646 N N . TYR A 1 85 ? -14.135 -6.131 -3.194 1.00 98.06 85 TYR A N 1
ATOM 647 C CA . TYR A 1 85 ? -14.573 -7.521 -3.036 1.00 98.06 85 TYR A CA 1
ATOM 648 C C . TYR A 1 85 ? -14.878 -7.898 -1.576 1.00 98.06 85 TYR A C 1
ATOM 650 O O . TYR A 1 85 ? -15.424 -8.972 -1.339 1.00 98.06 85 TYR A O 1
ATOM 658 N N . ASP A 1 86 ? -14.513 -7.049 -0.606 1.00 98.19 86 ASP A N 1
ATOM 659 C CA . ASP A 1 86 ? -14.670 -7.266 0.842 1.00 98.19 86 ASP A CA 1
ATOM 660 C C . ASP A 1 86 ? -15.425 -6.110 1.537 1.00 98.19 86 ASP A C 1
ATOM 662 O O . ASP A 1 86 ? -15.011 -5.599 2.581 1.00 98.19 86 ASP A O 1
ATOM 666 N N . LEU A 1 87 ? -16.531 -5.658 0.924 1.00 98.56 87 LEU A N 1
ATOM 667 C CA . LEU A 1 87 ? -17.303 -4.490 1.381 1.00 98.56 87 LEU A CA 1
ATOM 668 C C . LEU A 1 87 ? -17.852 -4.635 2.805 1.00 98.56 87 LEU A C 1
ATOM 670 O O . LEU A 1 87 ? -17.837 -3.662 3.556 1.00 98.56 87 LEU A O 1
ATOM 674 N N . ASP A 1 88 ? -18.295 -5.828 3.200 1.00 98.38 88 ASP A N 1
ATOM 675 C CA . ASP A 1 88 ? -18.808 -6.059 4.553 1.00 98.38 88 ASP A CA 1
ATOM 676 C C . ASP A 1 88 ? -17.711 -5.826 5.605 1.00 98.38 88 ASP A C 1
ATOM 678 O O . ASP A 1 88 ? -17.939 -5.174 6.626 1.00 98.38 88 ASP A O 1
ATOM 682 N N . GLU A 1 89 ? -16.498 -6.325 5.366 1.00 98.31 89 GLU A N 1
ATOM 683 C CA . GLU A 1 89 ? -15.326 -6.093 6.209 1.00 98.31 89 GLU A CA 1
ATOM 684 C C . GLU A 1 89 ? -14.855 -4.639 6.150 1.00 98.31 89 GLU A C 1
ATOM 686 O O . GLU A 1 89 ? -14.436 -4.093 7.172 1.00 98.31 89 GLU A O 1
ATOM 691 N N . LEU A 1 90 ? -14.909 -4.002 4.978 1.00 98.44 90 LEU A N 1
ATOM 692 C CA . LEU A 1 90 ? -14.590 -2.584 4.816 1.00 98.44 90 LEU A CA 1
ATOM 693 C C . LEU A 1 90 ? -15.535 -1.705 5.643 1.00 98.44 90 LEU A C 1
ATOM 695 O O . LEU A 1 90 ? -15.061 -0.829 6.365 1.00 98.44 90 LEU A O 1
ATOM 699 N N . PHE A 1 91 ? -16.846 -1.940 5.580 1.00 98.44 91 PHE A N 1
ATOM 700 C CA . PHE A 1 91 ? -17.827 -1.166 6.342 1.00 98.44 91 PHE A CA 1
ATOM 701 C C . PHE A 1 91 ? -17.717 -1.420 7.841 1.00 98.44 91 PHE A C 1
ATOM 703 O O . PHE A 1 91 ? -17.769 -0.468 8.614 1.00 98.44 91 PHE A O 1
ATOM 710 N N . LYS A 1 92 ? -17.465 -2.664 8.268 1.00 98.31 92 LYS A N 1
ATOM 711 C CA . LYS A 1 92 ? -17.170 -2.964 9.681 1.00 98.31 92 LYS A CA 1
ATOM 712 C C . LYS A 1 92 ? -15.920 -2.234 10.174 1.00 98.31 92 LYS A C 1
ATOM 714 O O . LYS A 1 92 ? -15.927 -1.706 11.283 1.00 98.31 92 LYS A O 1
ATOM 719 N N . TRP A 1 93 ? -14.861 -2.185 9.364 1.00 98.38 93 TRP A N 1
ATOM 720 C CA . TRP A 1 93 ? -13.651 -1.432 9.695 1.00 98.38 93 TRP A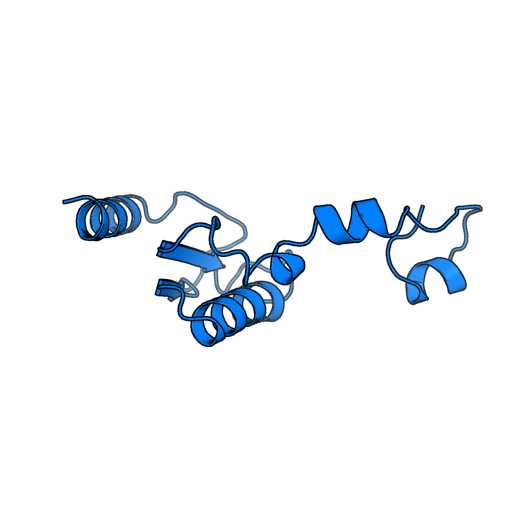 CA 1
ATOM 721 C C . TRP A 1 93 ? -13.939 0.070 9.799 1.00 98.38 93 TRP A C 1
ATOM 723 O O . TRP A 1 93 ? -13.587 0.684 10.804 1.00 98.38 93 TRP A O 1
ATOM 733 N N . ALA A 1 94 ? -14.631 0.649 8.816 1.00 98.06 94 ALA A N 1
ATOM 734 C CA . ALA A 1 94 ? -14.991 2.065 8.823 1.00 98.06 94 ALA A CA 1
ATOM 735 C C . ALA A 1 94 ? -15.855 2.434 10.044 1.00 98.06 94 ALA A C 1
ATOM 737 O O . ALA A 1 94 ? -15.563 3.408 10.735 1.00 98.06 94 ALA A O 1
ATOM 738 N N . ASP A 1 95 ? -16.857 1.613 10.366 1.00 98.19 95 ASP A N 1
ATOM 739 C CA . ASP A 1 95 ? -17.681 1.758 11.567 1.00 98.19 95 ASP A CA 1
ATOM 740 C C . ASP A 1 95 ? -16.845 1.731 12.851 1.00 98.19 95 ASP A C 1
ATOM 742 O O . ASP A 1 95 ? -17.119 2.495 13.772 1.00 98.19 95 ASP A O 1
ATOM 746 N N . SER A 1 96 ? -15.823 0.872 12.920 1.00 97.00 96 SER A N 1
ATOM 747 C CA . SER A 1 96 ? -14.982 0.721 14.116 1.00 97.00 96 SER A CA 1
ATOM 748 C C . SER A 1 96 ? -14.094 1.930 14.423 1.00 97.00 96 SER A C 1
ATOM 750 O O . SER A 1 96 ? -13.648 2.069 15.559 1.00 97.00 96 SER A O 1
ATOM 752 N N . ILE A 1 97 ? -13.835 2.792 13.433 1.00 96.94 97 ILE A N 1
ATOM 753 C CA . ILE A 1 97 ? -12.991 3.990 13.586 1.00 96.94 97 ILE A CA 1
ATOM 754 C C . ILE A 1 97 ? -13.784 5.304 13.568 1.00 96.94 97 ILE A C 1
ATOM 756 O O . ILE A 1 97 ? -13.219 6.355 13.857 1.00 96.94 97 ILE A O 1
ATOM 760 N N . ALA A 1 98 ? -15.066 5.264 13.192 1.00 93.25 98 ALA A N 1
ATOM 761 C CA . ALA A 1 98 ? -15.914 6.449 13.041 1.00 93.25 98 ALA A CA 1
ATOM 762 C C . ALA A 1 98 ? -17.013 6.580 14.111 1.00 93.25 98 ALA A C 1
ATOM 764 O O . ALA A 1 98 ? -17.626 7.644 14.208 1.00 93.25 98 ALA A O 1
ATOM 765 N N . LYS A 1 99 ? -17.289 5.515 14.870 1.00 73.62 99 LYS A N 1
ATOM 766 C CA . LYS A 1 99 ? -18.267 5.496 15.969 1.00 73.62 99 L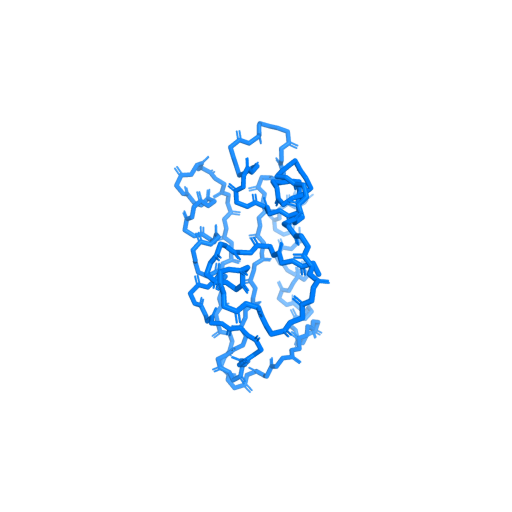YS A CA 1
ATOM 767 C C . LYS A 1 99 ? -17.596 5.776 17.307 1.00 73.62 99 LYS A C 1
ATOM 769 O O . LYS A 1 99 ? -18.237 6.482 18.115 1.00 73.62 99 LYS A O 1
#

Foldseek 3Di:
DDQDPVCVVVPPDPDDHDPPVVSLVVDCLNCLLPPPDDQEEEDEAEPQAVPDDPVVRVVVQVSNVVNPGHYHYDHHYPDYPDDPPPVVVVVVVVVVVPD

Radius of gyration: 17.09 Å; chains: 1; bounding box: 39×34×43 Å

Sequence (99 aa):
MSYGIYALERSTAKGGMVDAHIIKMMNAMNYVENPKAAEHWRIRVGTSDRDTSHAISALLAIKLNMVGKQVDYATPWGVPHAGDYDLDELFKWADSIAK

InterPro domains:
  IPR029058 Alpha/Beta hydrolase fold [G3DSA:3.40.50.1820] (1-99)